Protein AF-A0A257MM66-F1 (afdb_monomer)

Radius of gyration: 16.94 Å; Cα contacts (8 Å, |Δi|>4): 74; chains: 1; bounding box: 38×17×51 Å

Nearest PDB structures (foldseek):
  4neq-assembly1_A-2  TM=7.964E-01  e=1.427E-03  Methanocaldococcus jannaschii DSM 2661
  8sxy-assembly1_B  TM=8.041E-01  e=1.863E-03  Thermus thermophilus HB27
  8sye-assembly1_A  TM=8.153E-01  e=3.394E-03  Thermus thermophilus HB27
  8sxv-assembly1_B  TM=8.501E-01  e=6.611E-03  Thermus thermophilus HB27
  1o6c-assembly1_B  TM=7.616E-01  e=3.500E-02  Bacillus subtilis

pLDDT: mean 96.12, std 4.62, range [61.44, 98.31]

Structure (mmCIF, N/CA/C/O backbone):
data_AF-A0A257MM66-F1
#
_entry.id   AF-A0A257MM66-F1
#
loop_
_atom_site.group_PDB
_atom_site.id
_atom_site.type_symbol
_atom_site.label_atom_id
_atom_site.label_alt_id
_atom_site.label_comp_id
_atom_site.label_asym_id
_atom_site.label_entity_id
_atom_site.label_seq_id
_atom_site.pdbx_PDB_ins_code
_atom_site.Cartn_x
_atom_site.Cartn_y
_atom_site.Cartn_z
_atom_site.occupancy
_atom_site.B_iso_or_equiv
_atom_site.auth_seq_id
_atom_site.auth_comp_id
_atom_site.auth_asym_id
_atom_site.auth_atom_id
_atom_site.pdbx_PDB_model_num
ATOM 1 N N . MET A 1 1 ? 2.224 -10.793 0.984 1.00 81.62 1 MET A N 1
ATOM 2 C CA . MET A 1 1 ? 1.771 -10.344 -0.346 1.00 81.62 1 MET A CA 1
ATOM 3 C C . MET A 1 1 ? 0.931 -9.091 -0.141 1.00 81.62 1 MET A C 1
ATOM 5 O O . MET A 1 1 ? -0.255 -9.215 0.122 1.00 81.62 1 MET A O 1
ATOM 9 N N . GLN A 1 2 ? 1.568 -7.913 -0.099 1.00 96.56 2 GLN A N 1
ATOM 10 C CA . GLN A 1 2 ? 0.881 -6.622 0.109 1.00 96.56 2 GLN A CA 1
ATOM 11 C C . GLN A 1 2 ? 0.596 -5.957 -1.244 1.00 96.56 2 GLN A C 1
ATOM 13 O O . GLN A 1 2 ? -0.547 -5.659 -1.575 1.00 96.56 2 GLN A O 1
ATOM 18 N N . LYS A 1 3 ? 1.639 -5.834 -2.075 1.00 95.81 3 LYS A N 1
ATOM 19 C CA . LYS A 1 3 ? 1.552 -5.290 -3.432 1.00 95.81 3 LYS A CA 1
ATOM 20 C C . LYS A 1 3 ? 0.562 -6.043 -4.319 1.00 95.81 3 LYS A C 1
ATOM 22 O O . LYS A 1 3 ? -0.168 -5.423 -5.082 1.00 95.81 3 LYS A O 1
ATOM 27 N N . GLU A 1 4 ? 0.522 -7.370 -4.242 1.00 96.31 4 GLU A N 1
ATOM 28 C CA . GLU A 1 4 ? -0.389 -8.166 -5.068 1.00 96.31 4 GLU A CA 1
ATOM 29 C C . GLU A 1 4 ? -1.848 -7.987 -4.647 1.00 96.31 4 GLU A C 1
ATOM 31 O O . GLU A 1 4 ? -2.713 -7.913 -5.514 1.00 96.31 4 GLU A O 1
ATOM 36 N N . ALA A 1 5 ? -2.120 -7.867 -3.341 1.00 97.06 5 ALA A N 1
ATOM 37 C CA . ALA A 1 5 ? -3.460 -7.564 -2.840 1.00 97.06 5 ALA A CA 1
ATOM 38 C C . ALA A 1 5 ? -3.941 -6.215 -3.388 1.00 97.06 5 ALA A C 1
ATOM 40 O O . ALA A 1 5 ? -5.020 -6.142 -3.972 1.00 97.06 5 ALA A O 1
ATOM 41 N N . TYR A 1 6 ? -3.076 -5.197 -3.329 1.00 97.19 6 TYR A N 1
ATOM 42 C CA . TYR A 1 6 ? -3.329 -3.902 -3.950 1.00 97.19 6 TYR A CA 1
ATOM 43 C C . TYR A 1 6 ? -3.638 -4.044 -5.446 1.00 97.19 6 TYR A C 1
ATOM 45 O O . TYR A 1 6 ? -4.717 -3.667 -5.880 1.00 97.19 6 TYR A O 1
ATOM 53 N N . LEU A 1 7 ? -2.754 -4.660 -6.240 1.00 95.88 7 LEU A N 1
ATOM 54 C CA . LEU A 1 7 ? -2.960 -4.823 -7.689 1.00 95.88 7 LEU A CA 1
ATOM 55 C C . LEU A 1 7 ? -4.285 -5.520 -8.043 1.00 95.88 7 LEU A C 1
ATOM 57 O O . LEU A 1 7 ? -4.886 -5.206 -9.069 1.00 95.88 7 LEU A O 1
ATOM 61 N N . LEU A 1 8 ? -4.74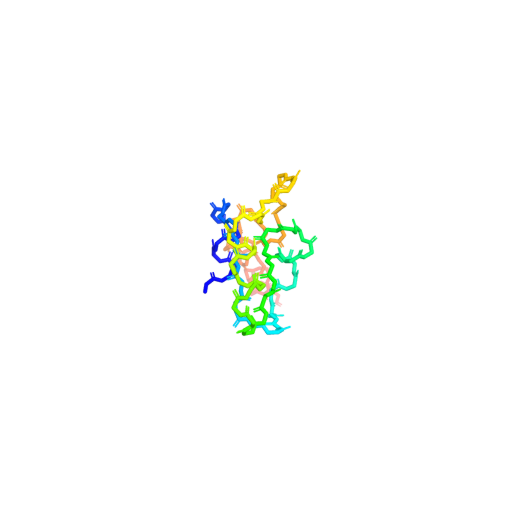0 -6.444 -7.196 1.00 95.44 8 LEU A N 1
ATOM 62 C CA . LEU A 1 8 ? -5.982 -7.196 -7.377 1.00 95.44 8 LEU A CA 1
ATOM 63 C C . LEU A 1 8 ? -7.228 -6.483 -6.830 1.00 95.44 8 LEU A C 1
ATOM 65 O O . LEU A 1 8 ? -8.320 -7.035 -6.934 1.00 95.44 8 LEU A O 1
ATOM 69 N N . GLY A 1 9 ? -7.089 -5.284 -6.259 1.00 95.62 9 GLY A N 1
ATOM 70 C CA . GLY A 1 9 ? -8.205 -4.573 -5.637 1.00 95.62 9 GLY A CA 1
ATOM 71 C C . GLY A 1 9 ? -8.741 -5.303 -4.404 1.00 95.62 9 GLY A C 1
ATOM 72 O O . GLY A 1 9 ? -9.949 -5.357 -4.190 1.00 95.62 9 GLY A O 1
ATOM 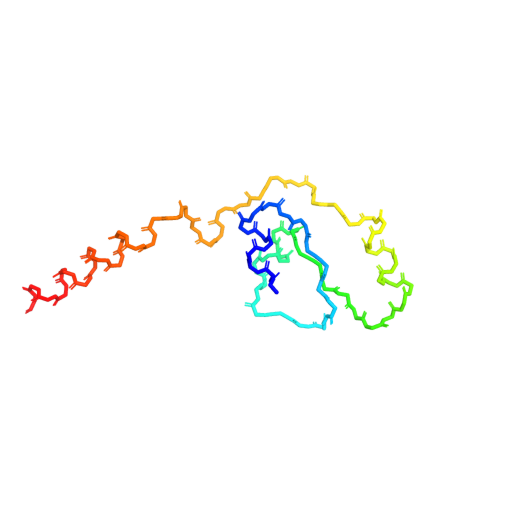73 N N . VAL A 1 10 ? -7.850 -5.893 -3.606 1.00 97.00 10 VAL A N 1
ATOM 74 C CA . VAL A 1 10 ? -8.185 -6.559 -2.344 1.00 97.00 10 VAL A CA 1
ATOM 75 C C . VAL A 1 10 ? -7.613 -5.736 -1.184 1.00 97.00 10 VAL A C 1
ATOM 77 O O . VAL A 1 10 ? -6.390 -5.576 -1.124 1.00 97.00 10 VAL A O 1
ATOM 80 N N . PRO A 1 11 ? -8.448 -5.235 -0.250 1.00 97.50 11 PRO A N 1
ATOM 81 C CA . PRO A 1 11 ? -7.973 -4.532 0.941 1.00 97.50 11 PRO A CA 1
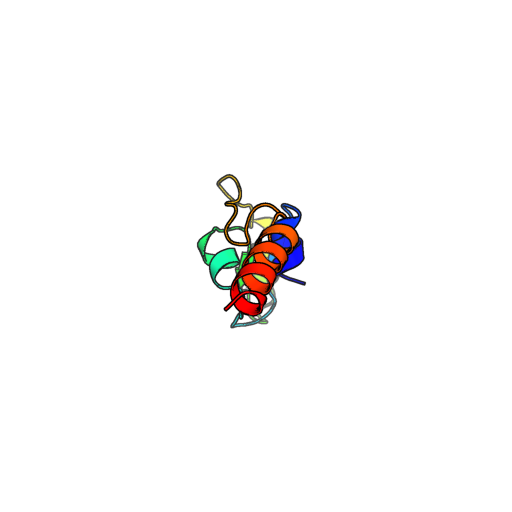ATOM 82 C C . PRO A 1 11 ? -6.999 -5.392 1.756 1.00 97.50 11 PRO A C 1
ATOM 84 O O . PRO A 1 11 ? -7.228 -6.589 1.955 1.00 97.50 11 PRO A O 1
ATOM 87 N N . CYS A 1 12 ? -5.910 -4.792 2.237 1.00 98.06 12 CYS A N 1
ATOM 88 C CA . CYS A 1 12 ? -4.852 -5.498 2.957 1.00 98.06 12 CYS A CA 1
ATOM 89 C C . CYS A 1 12 ? -4.704 -4.997 4.403 1.00 98.06 12 CYS A C 1
ATOM 91 O O . CYS A 1 12 ? -4.628 -3.800 4.653 1.00 98.06 12 CYS A O 1
ATOM 93 N N . ILE A 1 13 ? -4.628 -5.918 5.365 1.00 98.06 13 ILE A N 1
ATOM 94 C CA . ILE A 1 13 ? -4.241 -5.621 6.750 1.00 98.06 13 ILE A CA 1
ATOM 95 C C . ILE A 1 13 ? -2.878 -6.270 6.979 1.00 98.06 13 ILE A C 1
ATOM 97 O O . ILE A 1 13 ? -2.746 -7.496 6.938 1.00 98.06 13 ILE A O 1
ATOM 101 N N . THR A 1 14 ? -1.856 -5.455 7.207 1.00 97.88 14 THR A N 1
ATOM 102 C CA . THR A 1 14 ? -0.474 -5.901 7.382 1.00 9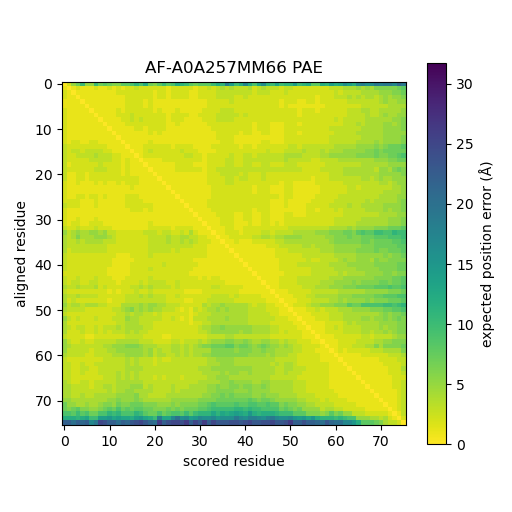7.88 14 THR A CA 1
ATOM 103 C C . THR A 1 14 ? -0.120 -5.950 8.864 1.00 97.88 14 THR A C 1
ATOM 105 O O . THR A 1 14 ? -0.046 -4.921 9.525 1.00 97.88 14 THR A O 1
ATOM 108 N N . LEU A 1 15 ? 0.165 -7.152 9.375 1.00 96.69 15 LEU A N 1
ATOM 109 C CA . LEU A 1 15 ? 0.566 -7.388 10.769 1.00 96.69 15 LEU A CA 1
ATOM 110 C C . LEU A 1 15 ? 2.059 -7.088 11.013 1.00 96.69 15 LEU A C 1
ATOM 112 O O . LEU A 1 15 ? 2.833 -7.980 11.368 1.00 96.69 15 LEU A O 1
ATOM 116 N N . ARG A 1 16 ? 2.485 -5.858 10.719 1.00 95.88 16 ARG A N 1
ATOM 117 C CA . ARG A 1 16 ? 3.849 -5.329 10.903 1.00 95.88 16 ARG A CA 1
ATOM 118 C C . ARG A 1 16 ? 3.756 -3.843 11.235 1.00 95.88 16 ARG A C 1
ATOM 120 O O . ARG A 1 16 ? 2.805 -3.189 10.825 1.00 95.88 16 ARG A O 1
ATOM 127 N N . ASP A 1 17 ? 4.790 -3.314 11.879 1.00 95.50 17 ASP A N 1
ATOM 128 C CA . ASP A 1 17 ? 4.890 -1.878 12.171 1.00 95.50 17 ASP A CA 1
ATOM 129 C C . ASP A 1 17 ? 5.373 -1.058 10.959 1.00 95.50 17 ASP A C 1
ATOM 131 O O . ASP A 1 17 ? 5.199 0.156 10.915 1.00 95.50 17 ASP A O 1
ATOM 135 N N . GLU A 1 18 ? 5.963 -1.718 9.956 1.00 96.62 18 GLU A N 1
ATOM 136 C CA . GLU A 1 18 ? 6.574 -1.081 8.786 1.00 96.62 18 GLU A CA 1
ATOM 137 C C . GLU A 1 18 ? 6.255 -1.844 7.492 1.00 96.62 18 GLU A C 1
ATOM 139 O O . GLU A 1 18 ? 5.996 -3.057 7.495 1.00 96.62 18 GLU A O 1
ATOM 144 N N . THR A 1 19 ? 6.329 -1.135 6.362 1.00 97.25 19 THR A N 1
ATOM 145 C CA . THR A 1 19 ? 6.206 -1.721 5.026 1.00 97.25 19 THR A CA 1
ATOM 146 C C . THR A 1 19 ? 7.105 -1.039 4.006 1.00 97.25 19 THR A C 1
ATOM 148 O O . THR A 1 19 ? 7.335 0.165 4.045 1.00 97.25 19 THR A O 1
ATOM 151 N N . GLU A 1 20 ? 7.567 -1.831 3.046 1.00 96.44 20 GLU A N 1
ATOM 152 C CA . GLU A 1 20 ? 8.276 -1.391 1.852 1.00 96.44 20 GLU A CA 1
ATOM 153 C C . GLU A 1 20 ? 7.315 -0.891 0.748 1.00 96.44 20 GLU A C 1
ATOM 155 O O . GLU A 1 20 ? 7.771 -0.429 -0.293 1.00 96.44 20 GLU A O 1
ATOM 160 N N . TRP A 1 21 ? 5.996 -0.992 0.963 1.00 97.19 21 TRP A N 1
ATOM 161 C CA . TRP A 1 21 ? 4.935 -0.620 0.016 1.00 97.19 21 TRP A CA 1
ATOM 162 C C . TRP A 1 21 ? 4.082 0.534 0.554 1.00 97.19 21 TRP A C 1
ATOM 164 O O . TRP A 1 21 ? 2.859 0.407 0.681 1.00 97.19 21 TRP A O 1
ATOM 174 N N . VAL A 1 22 ? 4.733 1.638 0.925 1.00 97.75 22 VAL A N 1
ATOM 175 C CA . VAL A 1 22 ? 4.090 2.814 1.542 1.00 97.75 22 VAL A CA 1
ATOM 176 C C . VAL A 1 22 ? 2.959 3.372 0.684 1.00 97.75 22 VAL A C 1
ATOM 178 O O . VAL A 1 22 ? 1.916 3.731 1.213 1.00 97.75 22 VAL A O 1
ATOM 181 N N . GLU A 1 23 ? 3.088 3.291 -0.640 1.00 97.81 23 GLU A N 1
ATOM 182 C CA . GLU A 1 23 ? 2.095 3.784 -1.593 1.00 97.81 23 GLU A CA 1
ATOM 183 C C . GLU A 1 23 ? 0.748 3.062 -1.450 1.00 97.81 23 GLU A C 1
ATOM 185 O O . GLU A 1 23 ? -0.294 3.632 -1.744 1.00 97.81 23 GLU A O 1
ATOM 190 N N . THR A 1 24 ? 0.747 1.810 -0.975 1.00 97.81 24 THR A N 1
ATOM 191 C CA . THR A 1 24 ? -0.498 1.063 -0.720 1.00 97.81 24 THR A CA 1
ATOM 192 C C . THR A 1 24 ? -1.228 1.544 0.529 1.00 97.81 24 THR A C 1
ATOM 194 O O . THR A 1 24 ? -2.449 1.425 0.599 1.00 97.81 24 THR A O 1
ATOM 197 N N . VAL A 1 25 ? -0.480 2.061 1.507 1.00 97.75 25 VAL A N 1
ATOM 198 C CA . VAL A 1 25 ? -1.017 2.644 2.741 1.00 97.75 25 VAL A CA 1
ATOM 199 C C . VAL A 1 25 ? -1.475 4.072 2.479 1.00 97.75 25 VAL A C 1
ATOM 201 O O . VAL A 1 25 ? -2.580 4.434 2.869 1.00 97.75 25 VAL A O 1
ATOM 204 N N . ASP A 1 26 ? -0.667 4.845 1.753 1.00 97.75 26 ASP A N 1
ATOM 205 C CA . ASP A 1 26 ? -0.978 6.221 1.365 1.00 97.75 26 ASP A CA 1
ATOM 206 C C . ASP A 1 26 ? -2.239 6.300 0.487 1.00 97.75 26 ASP A C 1
ATOM 208 O O . ASP A 1 26 ? -3.033 7.225 0.636 1.00 97.75 26 ASP A O 1
ATOM 212 N N . ASP A 1 27 ? -2.458 5.311 -0.388 1.00 97.50 27 ASP A N 1
ATOM 213 C CA . ASP A 1 27 ? -3.680 5.183 -1.196 1.00 97.50 27 ASP A CA 1
ATOM 214 C C . ASP A 1 27 ? -4.855 4.556 -0.413 1.00 97.50 27 ASP A C 1
ATOM 216 O O . ASP A 1 27 ? -5.924 4.346 -0.963 1.00 97.50 27 ASP A O 1
ATOM 220 N N . GLY A 1 28 ? -4.692 4.203 0.868 1.00 97.75 28 GLY A N 1
ATOM 221 C CA . GLY A 1 28 ? -5.784 3.705 1.721 1.00 97.75 28 GLY A CA 1
ATOM 222 C C . GLY A 1 28 ? -6.226 2.255 1.473 1.00 97.75 28 GLY A C 1
ATOM 223 O O . GLY A 1 28 ? -7.210 1.798 2.053 1.00 97.75 28 GLY A O 1
ATOM 224 N N . TRP A 1 29 ? -5.499 1.497 0.650 1.00 98.06 29 TRP A N 1
ATOM 225 C CA . TRP A 1 29 ? -5.808 0.094 0.324 1.00 98.06 29 TRP A CA 1
ATOM 226 C C . TRP A 1 29 ? -5.069 -0.923 1.205 1.00 98.06 29 TRP A C 1
ATOM 228 O O . TRP A 1 29 ? -5.336 -2.128 1.137 1.00 98.06 29 TRP A O 1
ATOM 238 N N . ASN A 1 30 ? -4.155 -0.454 2.051 1.00 98.19 30 ASN A N 1
ATOM 239 C CA . ASN A 1 30 ? -3.437 -1.244 3.039 1.00 98.19 30 ASN A CA 1
ATOM 240 C C . ASN A 1 30 ? -3.381 -0.492 4.372 1.00 98.19 30 ASN A C 1
ATOM 242 O O . ASN A 1 30 ? -3.208 0.721 4.398 1.00 98.19 30 ASN A O 1
ATOM 246 N N . VAL A 1 31 ? -3.474 -1.210 5.485 1.00 97.94 31 VAL A N 1
ATOM 247 C CA . VAL A 1 31 ? -3.281 -0.641 6.823 1.00 97.94 31 VAL A CA 1
ATOM 248 C C . VAL A 1 31 ? -2.266 -1.467 7.600 1.00 97.94 31 VAL A C 1
ATOM 250 O O . VAL A 1 31 ? -2.283 -2.699 7.558 1.00 97.94 31 VAL A O 1
ATOM 253 N N . LEU A 1 32 ? -1.369 -0.787 8.312 1.00 98.12 32 LEU A N 1
ATOM 254 C CA . LEU A 1 32 ? -0.423 -1.424 9.222 1.00 98.12 32 LEU A CA 1
ATOM 255 C C . LEU A 1 32 ? -1.061 -1.565 10.599 1.00 98.12 32 LEU A C 1
ATOM 257 O O . LEU A 1 32 ? -1.581 -0.598 11.156 1.00 98.12 32 LEU A O 1
ATOM 261 N N . VAL A 1 33 ? -1.019 -2.772 11.149 1.00 97.62 33 VAL A N 1
ATOM 262 C CA . VAL A 1 33 ? -1.531 -3.069 12.483 1.00 97.62 33 VAL A CA 1
ATOM 263 C C . VAL A 1 33 ? -0.468 -3.851 13.238 1.00 97.62 33 VAL A C 1
ATOM 265 O O . VAL A 1 33 ? 0.005 -4.886 12.773 1.00 97.62 33 VAL A O 1
ATOM 268 N N . GLY A 1 34 ? -0.088 -3.355 14.413 1.00 93.75 34 GLY A N 1
ATOM 269 C CA . GLY A 1 34 ? 0.849 -4.039 15.299 1.00 93.75 34 GLY A CA 1
ATOM 270 C C . GLY A 1 34 ? 0.261 -5.323 15.913 1.00 93.75 34 GLY A C 1
ATOM 271 O O . GLY A 1 34 ? -0.857 -5.738 15.604 1.00 93.75 34 GLY A O 1
ATOM 272 N N . PRO A 1 35 ? 0.972 -5.974 16.847 1.00 95.50 35 PRO A N 1
ATOM 273 C CA . PRO A 1 35 ? 0.569 -7.269 17.405 1.00 95.50 35 PRO A CA 1
ATOM 274 C C . PRO A 1 35 ? -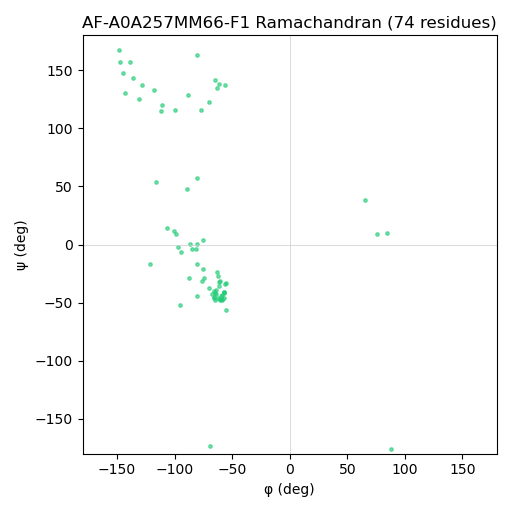0.590 -7.198 18.418 1.00 95.50 35 PRO A C 1
ATOM 276 O O . PRO A 1 35 ? -0.939 -8.212 19.028 1.00 95.50 35 PRO A O 1
ATOM 279 N N . ASN A 1 36 ? -1.179 -6.023 18.652 1.00 97.31 36 ASN A N 1
ATOM 280 C CA . ASN A 1 36 ? -2.274 -5.871 19.601 1.00 97.31 36 ASN A CA 1
ATOM 281 C C . ASN A 1 36 ? -3.550 -6.538 19.061 1.00 97.31 36 ASN A C 1
ATOM 283 O O . ASN A 1 36 ? -4.070 -6.193 18.003 1.00 97.31 36 ASN A O 1
ATOM 287 N N . ARG A 1 37 ? -4.089 -7.489 19.829 1.00 97.75 37 ARG A N 1
ATOM 288 C CA . ARG A 1 37 ? -5.286 -8.253 19.457 1.00 97.75 37 ARG A CA 1
ATOM 289 C C . ARG A 1 37 ? -6.508 -7.374 19.182 1.00 97.75 37 ARG A C 1
ATOM 291 O O . ARG A 1 37 ? -7.275 -7.694 18.278 1.00 97.75 37 ARG A O 1
ATOM 298 N N . GLU A 1 38 ? -6.738 -6.349 19.991 1.00 98.12 38 GLU A N 1
ATOM 299 C CA . GLU A 1 38 ? -7.906 -5.475 19.857 1.00 98.12 38 GLU A CA 1
ATOM 300 C C . GLU A 1 38 ? -7.818 -4.661 18.568 1.00 98.12 38 GLU A C 1
ATOM 302 O O . GLU A 1 38 ? -8.793 -4.623 17.817 1.00 98.12 38 GLU A O 1
ATOM 307 N N . ASP A 1 39 ? -6.632 -4.139 18.250 1.00 97.25 39 ASP A N 1
ATOM 308 C CA . ASP A 1 39 ? -6.383 -3.389 17.016 1.00 97.25 39 ASP A CA 1
ATOM 309 C C . ASP A 1 39 ? -6.558 -4.273 15.775 1.00 97.25 39 ASP A C 1
ATOM 311 O O . ASP A 1 39 ? -7.220 -3.873 14.818 1.00 97.25 39 ASP A O 1
ATOM 315 N N . ILE A 1 40 ? -6.057 -5.515 15.810 1.00 98.06 40 ILE A N 1
ATOM 316 C CA . ILE A 1 40 ? -6.234 -6.491 14.720 1.00 98.06 40 ILE A CA 1
ATOM 317 C C . ILE A 1 40 ? -7.717 -6.793 14.495 1.00 98.06 40 ILE A C 1
ATOM 319 O O . ILE A 1 40 ? -8.198 -6.777 13.361 1.00 98.06 40 ILE A O 1
ATOM 323 N N . VAL A 1 41 ? -8.461 -7.070 15.570 1.00 98.31 41 VAL A N 1
ATOM 324 C CA . VAL A 1 41 ? -9.899 -7.363 15.481 1.00 98.31 41 VAL A CA 1
ATOM 325 C C . VAL A 1 41 ? -10.674 -6.148 14.976 1.00 98.31 41 VAL A C 1
ATOM 327 O O . VAL A 1 41 ? -11.606 -6.314 14.189 1.00 98.31 41 VAL A O 1
ATOM 330 N N . ASN A 1 42 ? -10.302 -4.945 15.411 1.00 98.19 42 ASN A N 1
ATOM 331 C CA . ASN A 1 42 ? -10.919 -3.712 14.947 1.00 98.19 42 ASN A CA 1
ATOM 332 C C . ASN A 1 42 ? -10.660 -3.487 13.452 1.00 98.19 42 ASN A C 1
ATOM 334 O O . ASN A 1 42 ? -11.608 -3.273 12.702 1.00 98.19 42 ASN A O 1
ATOM 338 N N . ALA A 1 43 ? -9.412 -3.625 12.997 1.00 97.81 43 ALA A N 1
ATOM 339 C CA . ALA A 1 43 ? -9.058 -3.483 11.588 1.00 97.81 43 ALA A CA 1
ATOM 340 C C . ALA A 1 43 ? -9.846 -4.460 10.706 1.00 97.81 43 ALA A C 1
ATOM 342 O O . ALA A 1 43 ? -10.451 -4.046 9.728 1.00 97.81 43 ALA A O 1
ATOM 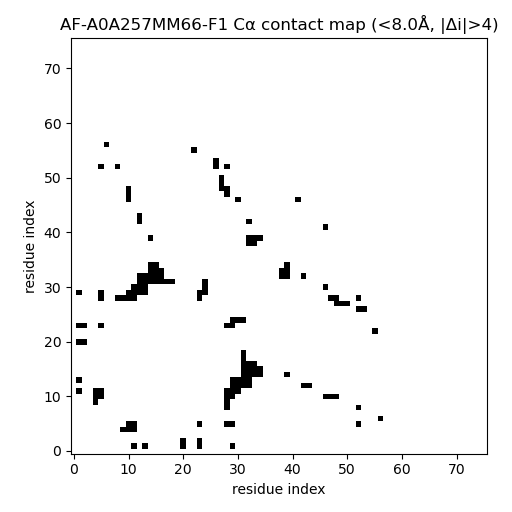343 N N . VAL A 1 44 ? -9.949 -5.736 11.091 1.00 97.25 44 VAL A N 1
ATOM 344 C CA . VAL A 1 44 ? -10.722 -6.736 10.326 1.00 97.25 44 VAL A CA 1
ATOM 345 C C . VAL A 1 44 ? -12.207 -6.377 10.205 1.00 97.25 44 VAL A C 1
ATOM 347 O O . VAL A 1 44 ? -12.846 -6.741 9.222 1.00 97.25 44 VAL A O 1
ATOM 350 N N . ARG A 1 45 ? -12.783 -5.702 11.204 1.00 97.94 45 ARG A N 1
ATOM 351 C CA . ARG A 1 45 ? -14.213 -5.357 11.220 1.00 97.94 45 ARG A CA 1
ATOM 352 C C . ARG A 1 45 ? -14.537 -4.045 10.520 1.00 97.94 45 ARG A C 1
ATOM 354 O O . ARG A 1 45 ? -15.666 -3.887 10.069 1.00 97.94 45 ARG A O 1
ATOM 361 N N . CYS A 1 46 ? -13.591 -3.114 10.509 1.00 97.19 46 CYS A N 1
ATOM 362 C CA . CYS A 1 46 ? -13.856 -1.713 10.197 1.00 97.19 46 CYS A CA 1
ATOM 363 C C . CYS A 1 46 ? -13.052 -1.193 9.002 1.00 97.19 46 CYS A C 1
ATOM 365 O O . CYS A 1 46 ? -13.378 -0.124 8.497 1.00 97.19 46 CYS A O 1
ATOM 367 N N . PHE A 1 47 ? -11.987 -1.883 8.580 1.00 97.88 47 PHE A N 1
ATOM 368 C CA . PHE A 1 47 ? -11.149 -1.415 7.483 1.00 97.88 47 PHE A CA 1
ATOM 369 C C . PHE A 1 47 ? -11.818 -1.668 6.132 1.00 97.88 47 PHE A C 1
ATOM 371 O O . PHE A 1 47 ? -12.001 -2.813 5.717 1.00 97.88 47 PHE A O 1
ATOM 378 N N . GLU A 1 48 ? -12.131 -0.578 5.444 1.00 96.88 48 GLU A N 1
ATOM 379 C CA . GLU A 1 48 ? -12.649 -0.558 4.083 1.00 96.88 48 GLU A CA 1
ATOM 380 C C . GLU A 1 48 ? -12.040 0.658 3.363 1.00 96.88 48 GLU A C 1
ATOM 382 O O . GLU A 1 48 ? -12.052 1.751 3.939 1.00 96.88 48 GLU A O 1
ATOM 387 N N . PRO A 1 49 ? -11.476 0.500 2.151 1.00 97.12 49 PRO A N 1
ATOM 388 C CA . PRO A 1 49 ? -11.025 1.638 1.356 1.00 97.12 49 PRO A CA 1
ATOM 389 C C . PRO A 1 49 ? -12.199 2.564 1.019 1.00 97.12 49 PRO A C 1
ATOM 391 O O . PRO A 1 49 ? -13.276 2.099 0.649 1.00 97.12 49 PRO A O 1
ATOM 394 N N . ASP A 1 50 ? -11.993 3.875 1.111 1.00 95.38 50 ASP A N 1
ATOM 395 C CA . ASP A 1 50 ? -13.036 4.890 0.908 1.00 95.38 50 ASP A CA 1
ATOM 396 C C . ASP A 1 50 ? -13.049 5.497 -0.508 1.00 95.38 50 ASP A C 1
ATOM 398 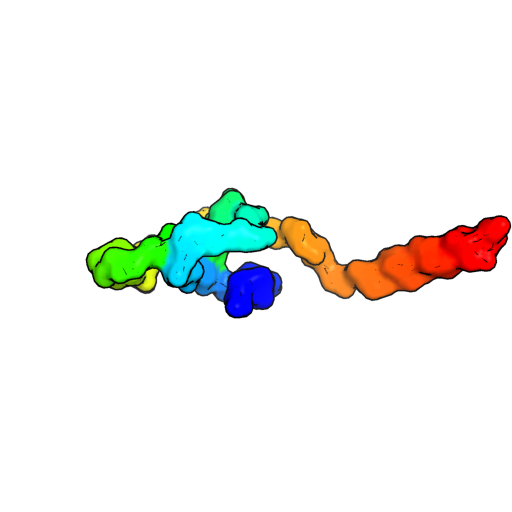O O . ASP A 1 50 ? -13.915 6.314 -0.830 1.00 95.38 50 ASP A O 1
ATOM 402 N N . HIS A 1 51 ? -12.119 5.086 -1.373 1.00 96.19 51 HIS A N 1
ATOM 403 C CA . HIS A 1 51 ? -12.018 5.541 -2.757 1.00 96.19 51 HIS A CA 1
ATOM 404 C C . HIS A 1 51 ? -11.463 4.461 -3.700 1.00 96.19 51 HIS A C 1
ATOM 406 O O . HIS A 1 51 ? -10.952 3.420 -3.281 1.00 96.19 51 HIS A O 1
ATOM 412 N N . GLU A 1 52 ? -11.594 4.704 -5.008 1.00 96.56 52 GLU A N 1
ATOM 413 C CA . GLU A 1 52 ? -11.046 3.814 -6.033 1.00 96.56 52 GLU A CA 1
ATOM 414 C C . GLU A 1 52 ? -9.519 3.769 -5.985 1.00 96.56 52 GLU A C 1
ATOM 416 O O . GLU A 1 52 ? -8.850 4.785 -5.810 1.00 96.56 52 GLU A O 1
ATOM 421 N N . ARG A 1 53 ? -8.974 2.572 -6.205 1.00 95.81 53 ARG A N 1
ATOM 422 C CA . ARG A 1 53 ? -7.535 2.328 -6.234 1.00 95.81 53 ARG A CA 1
ATOM 423 C C . ARG A 1 53 ? -6.855 3.091 -7.360 1.00 95.81 53 ARG A C 1
ATOM 425 O O . ARG A 1 53 ? -7.279 3.004 -8.513 1.00 95.81 53 ARG A O 1
ATOM 432 N N . GLN A 1 54 ? -5.730 3.720 -7.055 1.00 96.06 54 GLN A N 1
ATOM 433 C CA . GLN A 1 54 ? -4.884 4.331 -8.072 1.00 96.06 54 GLN A CA 1
ATOM 434 C C . GLN A 1 54 ? -3.983 3.308 -8.791 1.00 96.06 54 GLN A C 1
ATOM 436 O O . GLN A 1 54 ? -3.715 2.191 -8.343 1.00 96.06 54 GLN A O 1
ATOM 441 N N . ASP A 1 55 ? -3.446 3.697 -9.946 1.00 94.69 55 ASP A N 1
ATOM 442 C CA . ASP A 1 55 ? -2.480 2.886 -10.696 1.00 94.69 55 ASP A CA 1
ATOM 443 C C . ASP A 1 55 ? -1.029 3.178 -10.257 1.00 94.69 55 ASP A C 1
ATOM 445 O O . ASP A 1 55 ? -0.148 3.375 -11.098 1.00 94.69 55 ASP A O 1
ATOM 449 N N . VAL A 1 56 ? -0.743 3.211 -8.944 1.00 95.31 56 VAL A N 1
ATOM 450 C CA . VAL A 1 56 ? 0.591 3.613 -8.422 1.00 95.31 56 VAL A CA 1
ATOM 451 C C . VAL A 1 56 ? 1.727 2.679 -8.862 1.00 95.31 56 VAL A C 1
ATOM 453 O O . VAL A 1 56 ? 2.876 3.098 -8.970 1.00 95.31 56 VAL A O 1
ATOM 456 N N . PHE A 1 57 ? 1.411 1.424 -9.200 1.00 95.19 57 PHE A N 1
ATOM 457 C CA . PHE A 1 57 ? 2.366 0.449 -9.746 1.00 95.19 57 PHE A CA 1
ATOM 458 C C . PHE A 1 57 ? 2.290 0.287 -11.273 1.00 95.19 57 PHE A C 1
ATOM 460 O O . PHE A 1 57 ? 2.911 -0.621 -11.833 1.00 95.19 57 PHE A O 1
ATOM 467 N N . GLY A 1 58 ? 1.567 1.175 -11.953 1.00 93.50 58 GLY A N 1
ATOM 468 C CA . GLY A 1 58 ? 1.396 1.171 -13.401 1.00 93.50 58 GLY A CA 1
ATOM 469 C C . GLY A 1 58 ? 0.224 0.321 -13.889 1.00 93.50 58 GLY A C 1
ATOM 470 O O . GLY A 1 58 ? -0.545 -0.239 -13.113 1.00 93.50 58 GLY A O 1
ATOM 471 N N . LYS A 1 59 ? 0.099 0.236 -15.218 1.00 93.31 59 LYS A N 1
ATOM 472 C CA . LYS A 1 59 ? -1.091 -0.282 -15.921 1.00 93.31 59 LYS A CA 1
ATOM 473 C C . LYS A 1 59 ? -0.893 -1.669 -16.540 1.00 93.31 59 LYS A C 1
ATOM 475 O O . LYS A 1 59 ? -1.665 -2.088 -17.395 1.00 93.31 59 LYS A O 1
ATOM 480 N N . GLY A 1 60 ? 0.173 -2.368 -16.148 1.00 93.19 60 GLY A N 1
ATOM 481 C CA . GLY A 1 60 ? 0.532 -3.681 -16.702 1.00 93.19 60 GLY A CA 1
ATOM 482 C C . GLY A 1 60 ? 1.341 -3.638 -18.005 1.00 93.19 60 GLY A C 1
ATOM 483 O O . GLY A 1 60 ? 1.569 -4.678 -18.613 1.00 93.19 60 GLY A O 1
ATOM 484 N N . ASP A 1 61 ? 1.827 -2.468 -18.420 1.00 96.44 61 ASP A N 1
ATOM 485 C CA . ASP A 1 61 ? 2.615 -2.250 -19.644 1.00 96.44 61 ASP A CA 1
ATOM 486 C C . ASP A 1 61 ? 4.138 -2.191 -19.404 1.00 96.44 61 ASP A C 1
ATOM 488 O O . ASP A 1 61 ? 4.914 -1.861 -20.305 1.00 96.44 61 ASP A O 1
ATOM 492 N N . ALA A 1 62 ? 4.593 -2.526 -18.192 1.00 96.94 62 ALA A N 1
ATOM 493 C CA . ALA A 1 62 ? 5.992 -2.392 -17.786 1.00 96.94 62 ALA A CA 1
ATOM 494 C C . ALA A 1 62 ? 6.963 -3.157 -18.702 1.00 96.94 62 ALA A C 1
ATOM 496 O O . ALA A 1 62 ? 8.016 -2.629 -19.057 1.00 96.94 62 ALA A O 1
ATOM 497 N N . SER A 1 63 ? 6.609 -4.375 -19.126 1.00 97.94 63 SER A N 1
ATOM 498 C CA . SER A 1 63 ? 7.461 -5.196 -19.995 1.00 97.94 63 SER A CA 1
ATOM 499 C C . SER A 1 63 ? 7.707 -4.536 -21.352 1.00 97.94 63 SER A C 1
ATOM 501 O O . SER A 1 63 ? 8.856 -4.443 -21.780 1.00 97.94 63 SER A O 1
ATOM 503 N N . ALA A 1 64 ? 6.656 -4.018 -21.994 1.00 98.12 64 ALA A N 1
ATOM 504 C CA . ALA A 1 64 ? 6.757 -3.336 -23.281 1.00 98.12 64 ALA A CA 1
ATOM 505 C C . ALA A 1 64 ? 7.675 -2.107 -23.187 1.00 98.12 64 ALA A C 1
ATOM 507 O O . ALA A 1 64 ? 8.574 -1.937 -24.011 1.00 98.12 64 ALA A O 1
ATOM 508 N N . ARG A 1 65 ? 7.515 -1.305 -22.127 1.00 97.38 65 ARG A N 1
ATOM 509 C CA . ARG A 1 65 ? 8.335 -0.108 -21.883 1.00 97.38 65 ARG A CA 1
ATOM 510 C C . ARG A 1 65 ? 9.802 -0.438 -21.611 1.00 97.38 65 ARG A C 1
ATOM 512 O O . ARG A 1 65 ? 10.688 0.265 -22.089 1.00 97.38 65 ARG A O 1
ATOM 519 N N . ILE A 1 66 ? 10.069 -1.503 -20.853 1.00 98.19 66 ILE A N 1
ATOM 520 C CA . ILE A 1 66 ? 11.438 -1.955 -20.571 1.00 98.19 66 ILE A CA 1
ATOM 521 C C . ILE A 1 66 ? 12.115 -2.434 -21.856 1.00 98.19 66 ILE A C 1
ATOM 523 O O . ILE A 1 66 ? 13.249 -2.039 -22.121 1.00 98.19 66 ILE A O 1
ATOM 527 N N . VAL A 1 67 ? 11.425 -3.238 -22.671 1.00 98.19 67 VAL A N 1
ATOM 528 C CA . VAL A 1 67 ? 11.958 -3.722 -23.955 1.00 98.19 67 VAL A CA 1
ATOM 529 C C . VAL A 1 67 ? 12.309 -2.553 -24.873 1.00 98.19 67 VAL A C 1
ATOM 531 O O . VAL A 1 67 ? 13.413 -2.519 -25.413 1.00 98.19 67 VAL A O 1
ATOM 534 N N . GLU A 1 68 ? 11.418 -1.567 -25.000 1.00 98.12 68 GLU A N 1
ATOM 535 C CA . GLU A 1 68 ? 11.672 -0.368 -25.804 1.00 98.12 68 GLU A CA 1
ATOM 536 C C . GLU A 1 68 ? 12.917 0.396 -25.322 1.00 98.12 68 GLU A C 1
ATOM 538 O O . GLU A 1 68 ? 13.748 0.816 -26.130 1.00 98.12 68 GLU A O 1
ATOM 543 N N . LEU A 1 69 ? 13.077 0.562 -24.006 1.00 98.06 69 LEU A N 1
ATOM 544 C CA . LEU A 1 69 ? 14.218 1.269 -23.428 1.00 98.06 69 LEU A CA 1
ATOM 545 C C . LEU A 1 69 ? 15.537 0.524 -23.670 1.00 98.06 69 LEU A C 1
ATOM 547 O O . LEU A 1 69 ? 16.532 1.137 -24.054 1.00 98.06 69 LEU A O 1
ATOM 551 N N . VAL A 1 70 ? 15.547 -0.793 -23.455 1.00 98.06 70 VAL A N 1
ATOM 552 C CA . VAL A 1 70 ? 16.739 -1.629 -23.650 1.00 98.06 70 VAL A CA 1
ATOM 553 C C . VAL A 1 70 ? 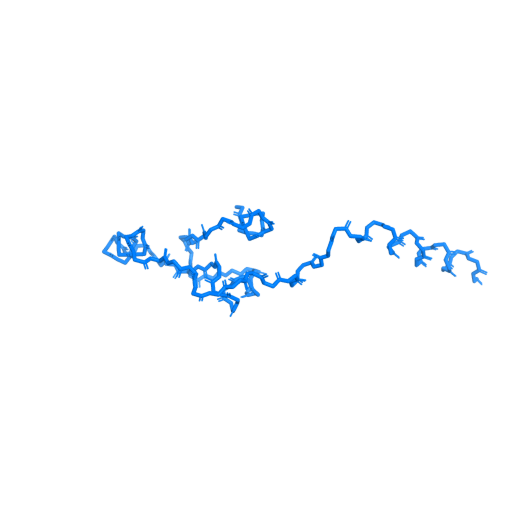17.152 -1.646 -25.122 1.00 98.06 70 VAL A C 1
ATOM 555 O O . VAL A 1 70 ? 18.337 -1.495 -25.407 1.00 98.06 70 VAL A O 1
ATOM 558 N N . ALA A 1 71 ? 16.196 -1.747 -26.052 1.00 97.62 71 ALA A N 1
ATOM 559 C CA . ALA A 1 71 ? 16.474 -1.676 -27.486 1.00 97.62 71 ALA A CA 1
ATOM 560 C C . ALA A 1 71 ? 17.151 -0.348 -27.867 1.00 97.62 71 ALA A C 1
ATOM 562 O O . ALA A 1 71 ? 18.211 -0.354 -28.487 1.00 97.62 71 ALA A O 1
ATOM 563 N N . LYS A 1 72 ? 16.620 0.786 -27.387 1.00 97.50 72 LYS A N 1
ATOM 564 C CA . LYS A 1 72 ? 17.217 2.116 -27.615 1.00 97.50 72 LYS A CA 1
ATOM 565 C C . LYS A 1 72 ? 18.628 2.259 -27.044 1.00 97.50 72 LYS A C 1
ATOM 567 O O . LYS A 1 72 ? 19.420 3.029 -27.575 1.00 97.50 72 LYS A O 1
ATOM 572 N N . LEU A 1 73 ? 18.943 1.579 -25.941 1.00 97.00 73 LEU A N 1
ATOM 573 C CA . LEU A 1 73 ? 20.289 1.596 -25.360 1.00 97.00 73 LEU A CA 1
ATOM 574 C C . LEU A 1 73 ? 21.277 0.730 -26.145 1.00 97.00 73 LEU A C 1
ATOM 576 O O . LEU A 1 73 ? 22.453 1.066 -26.171 1.00 97.00 73 LEU A O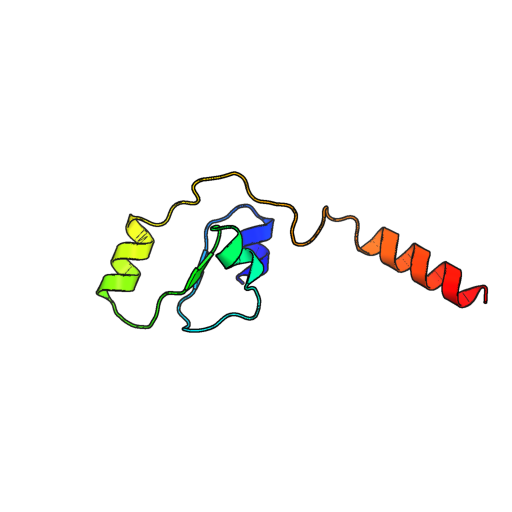 1
ATOM 580 N N . ALA A 1 74 ? 20.812 -0.353 -26.771 1.00 92.94 74 ALA A N 1
ATOM 581 C CA . ALA A 1 74 ? 21.645 -1.245 -27.574 1.00 92.94 74 ALA A CA 1
ATOM 582 C C . ALA A 1 74 ? 22.010 -0.667 -28.955 1.00 92.94 74 ALA A C 1
ATOM 584 O O . ALA A 1 74 ? 22.984 -1.103 -29.560 1.00 92.94 74 ALA A O 1
ATOM 585 N N . GLU A 1 75 ? 21.236 0.301 -29.453 1.00 89.69 75 GLU A N 1
ATOM 586 C CA . GLU A 1 75 ? 21.491 1.022 -30.711 1.00 89.69 75 GLU A CA 1
ATOM 587 C C . GLU A 1 75 ? 22.448 2.223 -30.555 1.00 89.69 75 GLU A C 1
ATOM 589 O O . GLU A 1 75 ? 22.786 2.871 -31.548 1.00 89.69 75 GLU A O 1
ATOM 594 N N . ARG A 1 76 ? 22.870 2.539 -29.322 1.00 61.44 76 ARG A N 1
ATOM 595 C CA . ARG A 1 76 ? 23.857 3.585 -29.004 1.00 61.44 76 ARG A CA 1
ATOM 596 C C . ARG A 1 76 ? 25.268 3.020 -28.933 1.00 61.44 76 ARG A C 1
ATOM 598 O O . ARG A 1 76 ? 26.186 3.783 -29.306 1.00 61.44 76 ARG A O 1
#

Mean predicted aligned error: 3.32 Å

Secondary structure (DSSP, 8-state):
--HHHHHTT--EEE-SS--S-HHHHHTTSEEE--S-HHHHHHHHHH---SSPPP-TT-SS-HHHHHHHHHHHHHT-

Solvent-accessible surface area (backbone atoms only — not comparable to full-atom values): 4865 Å² total; per-residue (Å²): 124,63,68,60,30,49,77,69,75,36,80,39,80,40,84,34,90,73,72,99,57,55,68,42,41,76,67,46,38,28,45,74,31,56,92,49,67,67,58,45,56,47,44,76,74,66,69,68,60,92,66,85,82,76,66,86,89,55,89,82,55,63,65,64,54,49,51,54,52,52,53,60,59,72,77,106

Sequence (76 aa):
MQKEAYLLGVPCITLRDETEWVETVDDGWNVLVGPNREDIVNAVRCFEPDHERQDVFGKGDASARIVELVAKLAER

Foldseek 3Di:
DQVVCLVVQHAEEAADPDDPPVVCVVQLSYDYDYPDPVRVVCCVVPRDRPDDRDQPVHDPCVVVVVVVVVVVVVVD